Protein AF-A0A970BA41-F1 (afdb_monomer)

Structure (mmCIF, N/CA/C/O backbone):
data_AF-A0A970BA41-F1
#
_entry.id   AF-A0A970BA41-F1
#
loop_
_atom_site.group_PDB
_atom_site.id
_atom_site.type_symbol
_atom_site.label_atom_id
_atom_site.label_alt_id
_atom_site.label_comp_id
_atom_site.label_asym_id
_atom_site.label_entity_id
_atom_site.label_seq_id
_atom_site.pdbx_PDB_ins_code
_atom_site.Cartn_x
_atom_site.Cartn_y
_atom_site.Cartn_z
_atom_site.occupancy
_atom_site.B_iso_or_equiv
_atom_site.auth_seq_id
_atom_site.auth_comp_id
_atom_site.auth_asym_id
_atom_site.auth_atom_id
_atom_site.pdbx_PDB_model_num
ATOM 1 N N . MET A 1 1 ? 24.033 13.417 10.253 1.00 39.09 1 MET A N 1
ATOM 2 C CA . MET A 1 1 ? 24.194 12.067 9.673 1.00 39.09 1 MET A CA 1
ATOM 3 C C . MET A 1 1 ? 23.561 12.113 8.289 1.00 39.09 1 MET A C 1
ATOM 5 O O . MET A 1 1 ? 22.342 12.139 8.193 1.00 39.09 1 MET A O 1
ATOM 9 N N . THR A 1 2 ? 24.361 12.306 7.242 1.00 48.25 2 THR A N 1
ATOM 10 C CA . THR A 1 2 ? 23.870 12.570 5.878 1.00 48.25 2 THR A CA 1
ATOM 11 C C . THR A 1 2 ? 23.900 11.256 5.105 1.00 48.25 2 THR A C 1
ATOM 13 O O . THR A 1 2 ? 24.976 10.711 4.879 1.00 48.25 2 THR A O 1
ATOM 16 N N . PHE A 1 3 ? 22.737 10.706 4.759 1.00 51.94 3 PHE A N 1
ATOM 17 C CA . PHE A 1 3 ? 22.654 9.505 3.925 1.00 51.94 3 PHE A CA 1
ATOM 18 C C . PHE A 1 3 ? 23.147 9.856 2.510 1.00 51.94 3 PHE A C 1
ATOM 20 O O . PHE A 1 3 ? 22.643 10.823 1.933 1.00 51.94 3 PHE A O 1
ATOM 27 N N . PRO A 1 4 ? 24.135 9.144 1.940 1.00 50.88 4 PRO A N 1
ATOM 28 C CA . PRO A 1 4 ? 24.649 9.469 0.617 1.00 50.88 4 PRO A CA 1
ATOM 29 C C . PRO A 1 4 ? 23.583 9.149 -0.442 1.00 50.88 4 PRO A C 1
ATOM 31 O O . PRO A 1 4 ? 23.343 7.994 -0.782 1.00 50.88 4 PRO A O 1
ATOM 34 N N . LEU A 1 5 ? 22.934 10.193 -0.967 1.00 56.00 5 LEU A N 1
ATOM 35 C CA . LEU A 1 5 ? 21.938 10.116 -2.048 1.00 56.00 5 LEU A CA 1
ATOM 36 C C . LEU A 1 5 ? 22.516 9.580 -3.371 1.00 56.00 5 LEU A C 1
ATOM 38 O O . LEU A 1 5 ? 21.761 9.171 -4.251 1.00 56.00 5 LEU 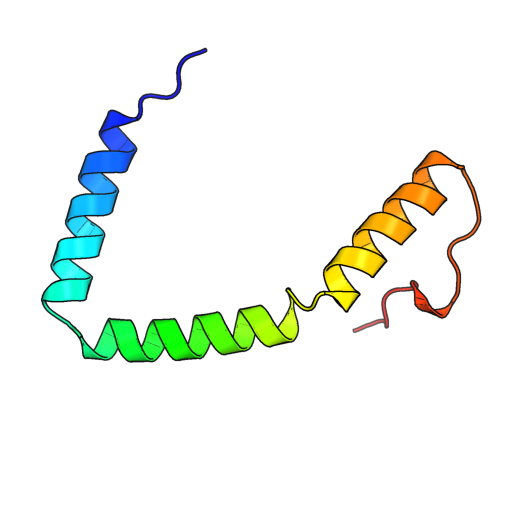A O 1
ATOM 42 N N . THR A 1 6 ? 23.842 9.572 -3.517 1.00 59.66 6 THR A N 1
ATOM 43 C CA . THR A 1 6 ? 24.552 9.188 -4.745 1.00 59.66 6 THR A CA 1
ATOM 44 C C . THR A 1 6 ? 24.330 7.723 -5.111 1.00 59.66 6 THR A C 1
ATOM 46 O O . THR A 1 6 ? 23.959 7.434 -6.244 1.00 59.66 6 THR A O 1
ATOM 49 N N . SER A 1 7 ? 24.414 6.804 -4.143 1.00 62.69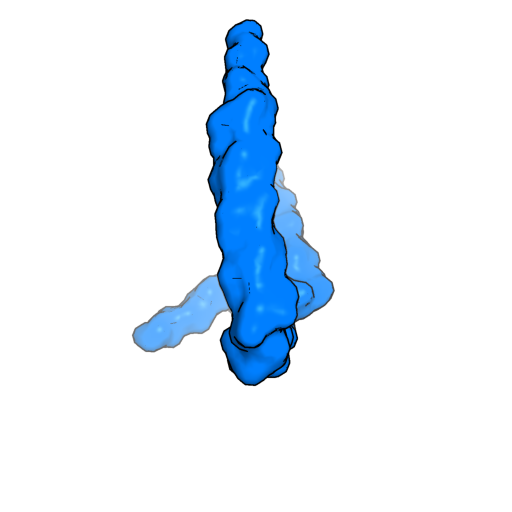 7 SER A N 1
ATOM 50 C CA . SER A 1 7 ? 24.148 5.378 -4.387 1.00 62.69 7 SER A CA 1
ATOM 51 C C . SER A 1 7 ? 22.695 5.110 -4.795 1.00 62.69 7 SER A C 1
ATOM 53 O O . SER A 1 7 ? 22.419 4.178 -5.550 1.00 62.69 7 SER A O 1
ATOM 55 N N . GLY A 1 8 ? 21.757 5.934 -4.318 1.00 68.88 8 GLY A N 1
ATOM 56 C CA . GLY A 1 8 ? 20.343 5.836 -4.679 1.00 68.88 8 GLY A CA 1
ATOM 57 C C . GLY A 1 8 ? 20.068 6.286 -6.114 1.00 68.88 8 GLY A C 1
ATOM 58 O O . GLY A 1 8 ? 19.289 5.642 -6.813 1.00 68.88 8 GLY A O 1
ATOM 59 N N . ALA A 1 9 ? 20.731 7.351 -6.570 1.00 76.25 9 ALA A N 1
ATOM 60 C CA . ALA A 1 9 ? 20.542 7.900 -7.911 1.00 76.25 9 ALA A CA 1
ATOM 61 C C . ALA A 1 9 ? 21.039 6.950 -9.014 1.00 76.25 9 ALA A C 1
ATOM 63 O O . ALA A 1 9 ? 20.317 6.707 -9.984 1.00 76.25 9 ALA A O 1
ATOM 64 N N . ASP A 1 10 ? 22.225 6.360 -8.844 1.00 80.12 10 ASP A N 1
ATOM 65 C CA . ASP A 1 10 ? 22.784 5.417 -9.822 1.00 80.12 10 ASP A CA 1
ATOM 66 C C . ASP A 1 10 ? 21.986 4.107 -9.871 1.00 80.12 10 ASP A C 1
ATOM 68 O O . ASP A 1 10 ? 21.671 3.601 -10.953 1.00 80.12 10 ASP A O 1
ATOM 72 N N . SER A 1 11 ? 21.558 3.609 -8.706 1.00 79.31 11 SER A N 1
ATOM 73 C CA . SER A 1 11 ? 20.695 2.425 -8.614 1.00 79.31 11 SER A CA 1
ATOM 74 C C . SER A 1 11 ? 19.329 2.664 -9.268 1.00 79.31 11 SER A C 1
ATOM 76 O O . SER A 1 11 ? 18.828 1.813 -10.003 1.00 79.31 11 SER A O 1
ATOM 78 N N . LEU A 1 12 ? 18.731 3.843 -9.058 1.00 83.56 12 LEU A N 1
ATOM 79 C CA . LEU A 1 12 ? 17.461 4.214 -9.683 1.00 83.56 12 LEU A CA 1
ATOM 80 C C . LEU A 1 12 ? 17.595 4.312 -11.205 1.00 83.56 12 LEU A C 1
ATOM 82 O O . LEU A 1 12 ? 16.723 3.835 -11.929 1.00 83.56 12 LEU A O 1
ATOM 86 N N . ARG A 1 13 ? 18.693 4.898 -11.696 1.00 86.62 13 ARG A N 1
ATOM 87 C CA . ARG A 1 13 ? 18.970 5.004 -13.131 1.00 86.62 13 ARG A CA 1
ATOM 88 C C . ARG A 1 13 ? 19.035 3.627 -13.787 1.00 86.62 13 ARG A C 1
ATOM 90 O O . ARG A 1 13 ? 18.431 3.438 -14.839 1.00 86.62 13 ARG A O 1
ATOM 97 N N . GLN A 1 14 ? 19.720 2.669 -13.166 1.00 86.31 14 GLN A N 1
ATOM 98 C CA . GLN A 1 14 ? 19.818 1.307 -13.691 1.00 86.31 14 GLN A CA 1
ATOM 99 C C . GLN A 1 14 ? 18.443 0.629 -13.781 1.00 86.31 14 GLN A C 1
ATOM 101 O O . GLN A 1 14 ? 18.116 0.037 -14.809 1.00 86.31 14 GLN A O 1
ATOM 106 N N . ILE A 1 15 ? 17.614 0.773 -12.742 1.00 86.31 15 ILE A N 1
ATOM 107 C CA . ILE A 1 15 ? 16.248 0.232 -12.715 1.00 86.31 15 ILE A CA 1
ATOM 108 C C . ILE A 1 15 ? 15.380 0.896 -13.791 1.00 86.31 15 ILE A C 1
ATOM 110 O O . ILE A 1 15 ? 14.658 0.211 -14.511 1.00 86.31 15 ILE A O 1
ATOM 114 N N . LEU A 1 16 ? 15.466 2.220 -13.946 1.00 86.00 16 LEU A N 1
ATOM 115 C CA . LEU A 1 16 ? 14.719 2.950 -14.972 1.00 86.00 16 LEU A CA 1
ATOM 116 C C . LEU A 1 16 ? 15.121 2.520 -16.385 1.00 86.00 16 LEU A C 1
ATOM 118 O O . LEU A 1 16 ? 14.244 2.329 -17.220 1.00 86.00 16 LEU A O 1
ATOM 122 N N . CYS A 1 17 ? 16.413 2.323 -16.657 1.00 89.00 17 CYS A N 1
ATOM 123 C CA . CYS A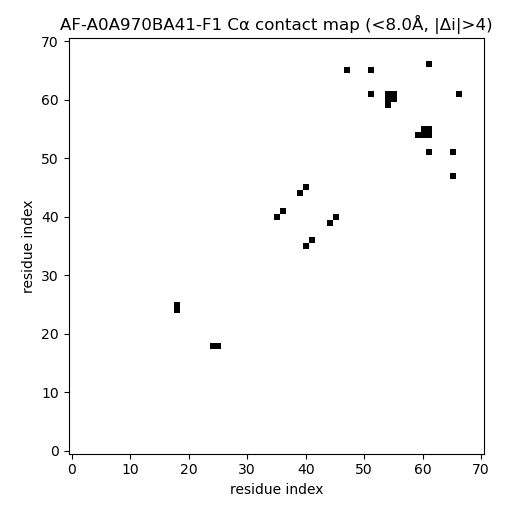 1 17 ? 16.868 1.823 -17.954 1.00 89.00 17 CYS A CA 1
ATOM 124 C C . CYS A 1 17 ? 16.313 0.421 -18.266 1.00 89.00 17 CYS A C 1
ATOM 126 O O . CYS A 1 17 ? 15.847 0.207 -19.383 1.00 89.00 17 CYS A O 1
ATOM 128 N N . ASP A 1 18 ? 16.297 -0.502 -17.295 1.00 87.62 18 ASP A N 1
ATOM 129 C CA . ASP A 1 18 ? 15.706 -1.841 -17.472 1.00 87.62 18 ASP A CA 1
ATOM 130 C C . ASP A 1 18 ? 14.189 -1.771 -17.718 1.00 87.62 18 ASP A C 1
ATOM 132 O O . ASP A 1 18 ? 13.669 -2.426 -18.619 1.00 87.62 18 ASP A O 1
ATOM 136 N N . LEU A 1 19 ? 13.474 -0.924 -16.972 1.00 86.31 19 LEU A N 1
ATOM 137 C CA . LEU A 1 19 ? 12.028 -0.741 -17.134 1.00 86.31 19 LEU A CA 1
ATOM 138 C C . LEU A 1 19 ? 11.655 -0.080 -18.468 1.00 86.31 19 LEU A C 1
ATOM 140 O O . LEU A 1 19 ? 10.621 -0.413 -19.043 1.00 86.31 19 LEU A O 1
ATOM 144 N N . LEU A 1 20 ? 12.484 0.839 -18.971 1.00 89.00 20 LEU A N 1
ATOM 145 C CA . LEU A 1 20 ? 12.292 1.459 -20.285 1.00 89.00 20 LEU A CA 1
ATOM 146 C C . LEU A 1 20 ? 12.581 0.479 -21.430 1.00 89.00 20 LEU A C 1
ATOM 148 O O . LEU A 1 20 ? 11.913 0.540 -22.459 1.00 89.00 20 LEU A O 1
ATOM 152 N N . ALA A 1 21 ? 13.547 -0.428 -21.252 1.00 91.44 21 ALA A N 1
ATOM 153 C CA . ALA A 1 21 ? 13.865 -1.471 -22.227 1.00 91.44 21 ALA A CA 1
ATOM 154 C C . ALA A 1 21 ? 12.822 -2.606 -22.258 1.00 91.44 21 ALA A C 1
ATOM 156 O O . ALA A 1 21 ? 12.650 -3.249 -23.293 1.00 91.44 21 ALA A O 1
ATOM 157 N N . HIS A 1 22 ? 12.113 -2.836 -21.147 1.00 89.31 22 HIS A N 1
ATOM 158 C CA . HIS A 1 22 ? 11.158 -3.934 -20.974 1.00 89.31 22 HIS A CA 1
ATOM 159 C C . HIS A 1 22 ? 9.780 -3.432 -20.495 1.00 89.31 22 HIS A C 1
ATOM 161 O O . HIS A 1 22 ? 9.441 -3.545 -19.309 1.00 89.31 22 HIS A O 1
ATOM 167 N N . PRO A 1 23 ? 8.948 -2.875 -21.396 1.00 85.62 23 PRO A N 1
ATOM 168 C CA . PRO A 1 23 ? 7.646 -2.302 -21.036 1.00 85.62 23 PRO A CA 1
ATOM 169 C C . PRO A 1 23 ? 6.637 -3.343 -20.510 1.00 85.62 23 PRO A C 1
ATOM 171 O O . PRO A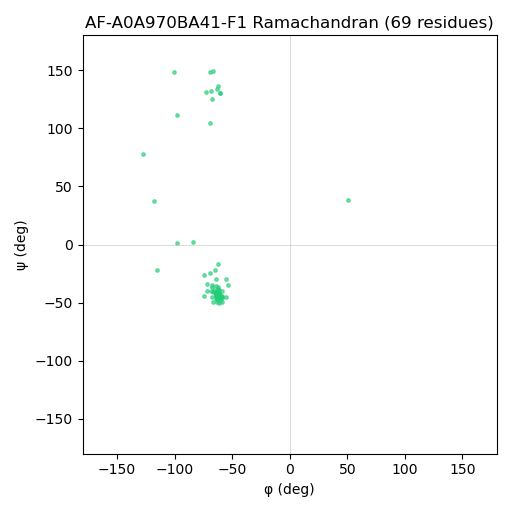 1 23 ? 5.714 -3.007 -19.767 1.00 85.62 23 PRO A O 1
ATOM 174 N N . ASP A 1 24 ? 6.825 -4.619 -20.838 1.00 89.75 24 ASP A N 1
ATOM 175 C CA . ASP A 1 24 ? 6.073 -5.756 -20.302 1.00 89.75 24 ASP A CA 1
ATOM 176 C C . ASP A 1 24 ? 6.259 -5.921 -18.779 1.00 89.75 24 ASP A C 1
ATOM 178 O O . ASP A 1 24 ? 5.286 -6.16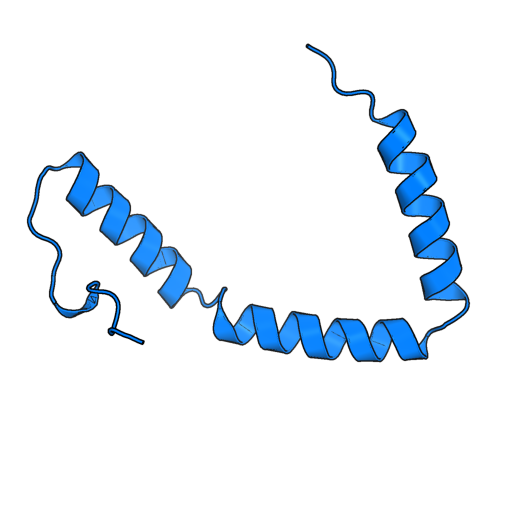0 -18.048 1.00 89.75 24 ASP A O 1
ATOM 182 N N . LYS A 1 25 ? 7.478 -5.687 -18.267 1.00 87.12 25 LYS A N 1
ATOM 183 C CA . LYS A 1 25 ? 7.758 -5.677 -16.822 1.00 87.12 25 LYS A CA 1
ATOM 184 C C . LYS A 1 25 ? 6.997 -4.554 -16.126 1.00 87.12 25 LYS A C 1
ATOM 186 O O . LYS A 1 25 ? 6.431 -4.772 -15.057 1.00 87.12 25 LYS A O 1
ATOM 191 N N . VAL A 1 26 ? 6.916 -3.373 -16.744 1.00 85.44 26 VAL A N 1
ATOM 192 C CA . VAL A 1 26 ? 6.168 -2.225 -16.200 1.00 85.44 26 VAL A CA 1
ATOM 193 C C . VAL A 1 26 ? 4.690 -2.566 -16.050 1.00 85.44 26 VAL A C 1
ATOM 195 O O . VAL A 1 26 ? 4.101 -2.300 -15.002 1.00 85.44 26 VAL A O 1
ATOM 198 N N . GLN A 1 27 ? 4.088 -3.190 -17.063 1.00 85.62 27 GLN A N 1
ATOM 199 C CA . GLN A 1 27 ? 2.680 -3.576 -17.009 1.00 85.62 27 GLN A CA 1
ATOM 200 C C . GLN A 1 27 ? 2.417 -4.625 -15.918 1.00 85.62 27 GLN A C 1
ATOM 202 O O . GLN A 1 27 ? 1.453 -4.498 -15.160 1.00 85.62 27 GLN A O 1
ATOM 207 N N . THR A 1 28 ? 3.307 -5.609 -15.785 1.00 88.19 28 THR A N 1
ATOM 208 C CA . THR A 1 28 ? 3.235 -6.641 -14.739 1.00 88.19 28 THR A CA 1
ATOM 209 C C . THR A 1 28 ? 3.361 -6.029 -13.342 1.00 88.19 28 THR A C 1
ATOM 211 O O . THR A 1 28 ? 2.519 -6.254 -12.470 1.00 88.19 28 THR A O 1
ATOM 214 N N . TYR A 1 29 ? 4.367 -5.179 -13.123 1.00 86.56 29 TYR A N 1
ATOM 215 C CA . TYR A 1 29 ? 4.565 -4.501 -11.843 1.00 86.56 29 TYR A CA 1
ATOM 216 C C . TYR A 1 29 ? 3.428 -3.547 -11.507 1.00 86.56 29 TYR A C 1
ATOM 218 O O . TYR A 1 29 ? 3.027 -3.472 -10.348 1.00 86.56 29 TYR A O 1
ATOM 226 N N . LYS A 1 30 ? 2.850 -2.870 -12.500 1.00 83.88 30 LYS A N 1
ATOM 227 C CA . LYS A 1 30 ? 1.671 -2.023 -12.309 1.00 83.88 30 LYS A CA 1
ATOM 228 C C . LYS A 1 30 ? 0.486 -2.829 -11.782 1.00 83.88 30 LYS A C 1
ATOM 230 O O . LYS A 1 30 ? -0.150 -2.396 -10.825 1.00 83.88 30 LYS A O 1
ATOM 235 N N . GLN A 1 31 ? 0.205 -3.996 -12.360 1.00 88.44 31 GLN A N 1
ATOM 236 C CA . GLN A 1 31 ? -0.882 -4.864 -11.900 1.00 88.44 31 GLN A CA 1
ATOM 237 C C . GLN A 1 31 ? -0.642 -5.361 -10.469 1.00 88.44 31 GLN A C 1
ATOM 239 O O . GLN A 1 31 ? -1.525 -5.237 -9.620 1.00 88.44 31 GLN A O 1
ATOM 244 N N . LEU A 1 32 ? 0.570 -5.834 -10.170 1.00 87.75 32 LEU A N 1
ATOM 245 C CA . LEU A 1 32 ? 0.941 -6.299 -8.830 1.00 87.75 32 LEU A CA 1
ATOM 246 C C . LEU A 1 32 ? 0.885 -5.175 -7.788 1.00 87.75 32 LEU A C 1
ATOM 248 O O . LEU A 1 32 ? 0.374 -5.370 -6.684 1.00 87.75 32 LEU A O 1
ATOM 252 N N . ALA A 1 33 ? 1.373 -3.983 -8.136 1.00 83.88 33 ALA A N 1
ATOM 253 C CA . ALA A 1 33 ? 1.323 -2.812 -7.271 1.00 83.88 33 ALA A CA 1
ATOM 254 C C . ALA A 1 33 ? -0.122 -2.378 -7.005 1.00 83.88 33 ALA A C 1
ATOM 256 O O . ALA A 1 33 ? -0.473 -2.111 -5.861 1.00 83.88 33 ALA A O 1
ATOM 257 N N . GLN A 1 34 ? -0.980 -2.365 -8.029 1.00 83.00 34 GLN A N 1
ATOM 258 C CA . GLN A 1 34 ? -2.403 -2.063 -7.869 1.00 83.00 34 GLN A CA 1
ATOM 259 C C . GLN A 1 34 ? -3.116 -3.098 -6.996 1.00 83.00 34 GLN A C 1
ATOM 261 O O . GLN A 1 34 ? -3.922 -2.720 -6.148 1.00 83.00 34 GLN A O 1
ATOM 266 N N . GLN A 1 35 ? -2.813 -4.385 -7.170 1.00 85.38 35 GLN A N 1
ATOM 267 C CA . GLN A 1 35 ? -3.372 -5.446 -6.337 1.00 85.38 35 GLN A CA 1
ATOM 268 C C . GLN A 1 35 ? -2.959 -5.260 -4.874 1.00 85.38 35 GLN A C 1
ATOM 270 O O . GLN A 1 35 ? -3.821 -5.193 -4.005 1.00 85.38 35 GLN A O 1
ATOM 275 N N . ARG A 1 36 ? -1.663 -5.065 -4.601 1.00 81.81 36 ARG A N 1
ATOM 276 C CA . ARG A 1 36 ? -1.164 -4.802 -3.241 1.00 81.81 36 ARG A CA 1
ATOM 277 C C . ARG A 1 36 ? -1.735 -3.520 -2.641 1.00 81.81 36 ARG A C 1
ATOM 279 O O . ARG A 1 36 ? -2.110 -3.522 -1.473 1.00 81.81 36 ARG A O 1
ATOM 286 N N . ALA A 1 37 ? -1.834 -2.447 -3.424 1.00 80.69 37 ALA A N 1
ATOM 287 C CA . ALA A 1 37 ? -2.430 -1.185 -2.992 1.00 80.69 37 ALA A CA 1
ATOM 288 C C . ALA A 1 37 ? -3.884 -1.371 -2.548 1.00 80.69 37 ALA A C 1
ATOM 290 O O . ALA A 1 37 ? -4.267 -0.893 -1.484 1.00 80.69 37 ALA A O 1
ATOM 291 N N . ARG A 1 38 ? -4.677 -2.124 -3.318 1.00 79.94 38 ARG A N 1
ATOM 292 C CA . ARG A 1 38 ? -6.064 -2.445 -2.960 1.00 79.94 38 ARG A CA 1
ATOM 293 C C . ARG A 1 38 ? -6.161 -3.313 -1.708 1.00 79.94 38 ARG A C 1
ATOM 295 O O . ARG A 1 38 ? -7.062 -3.091 -0.908 1.00 79.94 38 ARG A O 1
ATOM 302 N N . THR A 1 39 ? -5.253 -4.273 -1.542 1.00 77.25 39 THR A N 1
ATOM 303 C CA . THR A 1 39 ? -5.277 -5.201 -0.404 1.00 77.25 39 THR A CA 1
ATOM 304 C C . THR A 1 39 ? -4.827 -4.547 0.902 1.00 77.25 39 THR A C 1
ATOM 306 O O . THR A 1 39 ? -5.460 -4.758 1.929 1.00 77.25 39 THR A O 1
ATOM 309 N N . TYR A 1 40 ? -3.751 -3.757 0.880 1.00 72.31 40 TYR A N 1
ATOM 310 C CA . TYR A 1 40 ? -3.066 -3.316 2.105 1.00 72.31 40 TYR A CA 1
ATOM 311 C C . TYR A 1 40 ? -3.124 -1.809 2.359 1.00 72.31 40 TYR A C 1
ATOM 313 O O . TYR A 1 40 ? -2.958 -1.380 3.496 1.00 72.31 40 TYR A O 1
ATOM 321 N N . TYR A 1 41 ? -3.361 -1.001 1.326 1.00 68.06 41 TYR A N 1
ATOM 322 C CA . TYR A 1 41 ? -3.326 0.462 1.407 1.00 68.06 41 TYR A CA 1
ATOM 323 C C . TYR A 1 41 ? -4.691 1.078 1.092 1.00 68.06 41 TYR A C 1
ATOM 325 O O . TYR A 1 41 ? -4.792 2.124 0.448 1.00 68.06 41 TYR A O 1
ATOM 333 N N . SER A 1 42 ? -5.764 0.424 1.540 1.00 76.75 42 SER A N 1
ATOM 334 C CA . SER A 1 42 ? -7.077 1.056 1.556 1.00 76.75 42 SER A CA 1
ATOM 335 C C . SER A 1 42 ? -7.096 2.161 2.615 1.00 76.75 42 SER A C 1
ATOM 337 O O . SER A 1 42 ? -6.440 2.059 3.653 1.00 76.75 42 SER A O 1
ATOM 339 N N . TRP A 1 43 ? -7.873 3.219 2.374 1.00 75.44 43 TRP A N 1
ATOM 340 C CA . TRP A 1 43 ? -8.074 4.275 3.374 1.00 75.44 43 TRP A CA 1
ATOM 341 C C . TRP A 1 43 ? -8.551 3.698 4.715 1.00 75.44 43 TRP A C 1
ATOM 343 O O . TRP A 1 43 ? -8.108 4.155 5.761 1.00 75.44 43 TRP A O 1
ATOM 353 N N . ALA A 1 44 ? -9.365 2.638 4.679 1.00 78.81 44 ALA A N 1
ATOM 354 C CA . ALA A 1 44 ? -9.794 1.911 5.870 1.00 78.81 44 ALA A CA 1
ATOM 355 C C . ALA A 1 44 ? -8.611 1.307 6.646 1.00 78.81 44 ALA A C 1
ATOM 357 O O . ALA A 1 44 ? -8.504 1.537 7.842 1.00 78.81 44 ALA A O 1
ATOM 358 N N . ALA A 1 45 ? -7.672 0.629 5.976 1.00 79.75 45 ALA A N 1
ATOM 359 C CA . ALA A 1 45 ? -6.499 0.048 6.636 1.00 79.75 45 ALA A CA 1
ATOM 360 C C . ALA A 1 45 ? -5.598 1.113 7.288 1.00 79.75 45 ALA A C 1
ATOM 362 O O . ALA A 1 45 ? -5.043 0.891 8.365 1.00 79.75 45 ALA A O 1
ATOM 363 N N . VAL A 1 46 ? -5.467 2.282 6.651 1.00 82.06 46 VAL A N 1
ATOM 364 C CA . VAL A 1 46 ? -4.724 3.415 7.220 1.00 82.06 46 VAL A CA 1
ATOM 365 C C . VAL A 1 46 ? -5.443 3.956 8.454 1.00 82.06 46 VAL A C 1
ATOM 367 O O . VAL A 1 46 ? -4.815 4.108 9.500 1.00 82.06 46 VAL A O 1
ATOM 370 N N . THR A 1 47 ? -6.749 4.209 8.362 1.00 86.00 47 THR A N 1
ATOM 371 C CA . THR A 1 47 ? -7.553 4.684 9.494 1.00 86.00 47 THR A CA 1
ATOM 372 C C . THR A 1 47 ? -7.507 3.703 10.662 1.00 86.00 47 THR A C 1
ATOM 374 O O . THR A 1 47 ? -7.209 4.121 11.777 1.00 86.00 47 THR A O 1
ATOM 377 N N . ASP A 1 48 ? -7.669 2.405 10.409 1.00 85.31 48 ASP A N 1
ATOM 378 C CA . ASP A 1 48 ? -7.597 1.359 11.431 1.00 85.31 48 ASP A CA 1
ATOM 379 C C . ASP A 1 48 ? -6.234 1.358 12.145 1.00 85.31 48 ASP A C 1
ATOM 381 O O . ASP A 1 48 ? -6.164 1.211 13.366 1.00 85.31 48 ASP A O 1
ATOM 385 N N . ALA A 1 49 ? -5.130 1.562 11.415 1.00 86.00 49 ALA A N 1
ATOM 386 C CA . ALA A 1 49 ? -3.794 1.655 12.0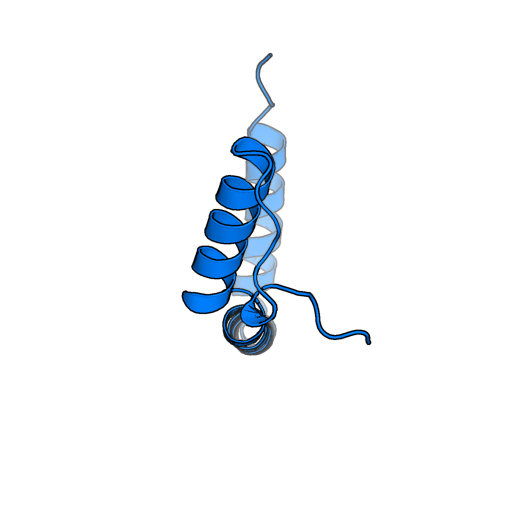06 1.00 86.00 49 ALA A CA 1
ATOM 387 C C . ALA A 1 49 ? -3.639 2.888 12.916 1.00 86.00 49 ALA A C 1
ATOM 389 O O . ALA A 1 49 ? -3.069 2.782 14.005 1.00 86.00 49 ALA A O 1
ATOM 390 N N . TYR A 1 50 ? -4.178 4.039 12.505 1.00 90.25 50 TYR A N 1
ATOM 391 C CA . TYR A 1 50 ? -4.196 5.248 13.332 1.00 90.25 50 TYR A CA 1
ATOM 392 C C . TYR A 1 50 ? -5.090 5.093 14.566 1.00 90.25 50 TYR A C 1
ATOM 394 O O . TYR A 1 50 ? -4.700 5.501 15.660 1.00 90.25 50 TYR A O 1
ATOM 402 N N . GLU A 1 51 ? -6.261 4.471 14.427 1.00 89.06 51 GLU A N 1
ATOM 403 C CA . GLU A 1 51 ? -7.154 4.197 15.552 1.00 89.06 51 GLU A CA 1
ATOM 404 C C . GLU A 1 51 ? -6.487 3.257 16.560 1.00 89.06 51 GLU A C 1
ATOM 406 O O . GLU A 1 51 ? -6.470 3.548 17.755 1.00 89.06 51 GLU A O 1
ATOM 411 N N . ARG A 1 52 ? -5.844 2.176 16.100 1.00 89.31 52 ARG A N 1
ATOM 412 C CA . ARG A 1 52 ? -5.061 1.280 16.969 1.00 89.31 52 ARG A CA 1
ATOM 413 C C . ARG A 1 52 ? -3.990 2.037 17.752 1.00 89.31 52 ARG A C 1
ATOM 415 O O . ARG A 1 52 ? -3.874 1.832 18.960 1.00 89.31 52 ARG A O 1
ATOM 422 N N . LEU A 1 53 ? -3.254 2.933 17.091 1.00 90.25 53 LEU A N 1
ATOM 423 C CA . LEU A 1 53 ? -2.262 3.780 17.751 1.00 90.25 53 LEU A CA 1
ATOM 424 C C . LEU A 1 53 ? -2.910 4.678 18.814 1.00 90.25 53 LEU A C 1
ATOM 426 O O . LEU A 1 53 ? -2.390 4.779 19.921 1.00 90.25 53 LEU A O 1
ATOM 430 N N . PHE A 1 54 ? -4.057 5.290 18.516 1.00 91.50 54 PHE A N 1
ATOM 431 C CA . PHE A 1 54 ? -4.803 6.097 19.482 1.00 91.50 54 PHE A CA 1
ATOM 432 C C . PHE A 1 54 ? -5.195 5.285 20.725 1.00 91.50 54 PHE A C 1
ATOM 434 O O . PHE A 1 54 ? -4.916 5.707 21.848 1.00 91.50 54 PHE A O 1
ATOM 441 N N . TYR A 1 55 ? -5.788 4.100 20.543 1.00 90.56 55 TYR A N 1
ATOM 442 C CA . TYR A 1 55 ? -6.168 3.229 21.659 1.00 90.56 55 TYR A CA 1
ATOM 443 C C . TYR A 1 55 ? -4.948 2.789 22.480 1.00 90.56 55 TYR A C 1
ATOM 445 O O . TYR A 1 55 ? -5.013 2.794 23.710 1.00 90.56 55 TYR A O 1
ATOM 453 N N . GLN A 1 56 ? -3.825 2.490 21.820 1.00 90.25 56 GLN A N 1
ATOM 454 C CA . GLN A 1 56 ? -2.569 2.131 22.475 1.00 90.25 56 GLN A CA 1
ATOM 455 C C . GLN A 1 56 ? -1.993 3.287 23.306 1.00 90.25 56 GLN A C 1
ATOM 457 O O . GLN A 1 56 ? -1.625 3.083 24.459 1.00 90.25 56 GLN A O 1
ATOM 462 N N . VAL A 1 57 ? -1.937 4.501 22.752 1.00 93.44 57 VAL A N 1
ATOM 463 C CA . VAL A 1 57 ? -1.402 5.687 23.445 1.00 93.44 57 VAL A CA 1
ATOM 464 C C . VAL A 1 57 ? -2.296 6.105 24.613 1.00 93.44 57 VAL A C 1
ATOM 466 O O . VAL A 1 57 ? -1.801 6.525 25.655 1.00 93.44 57 VAL A O 1
ATOM 469 N N . CYS A 1 58 ? -3.615 5.968 24.472 1.00 92.81 58 CYS A N 1
ATOM 470 C CA . CYS A 1 58 ? -4.567 6.283 25.534 1.00 92.81 58 CYS A CA 1
ATOM 471 C C . CYS A 1 58 ? -4.773 5.144 26.550 1.00 92.81 58 CYS A C 1
ATOM 473 O O . CYS A 1 58 ? -5.614 5.299 27.436 1.00 92.81 58 CYS A O 1
ATOM 475 N N . SER A 1 59 ? -4.064 4.014 26.423 1.00 89.00 59 SER A N 1
ATOM 476 C CA . SER A 1 59 ? -4.241 2.812 27.257 1.00 89.00 59 SER A CA 1
ATOM 477 C C . SER A 1 59 ? -5.702 2.349 27.344 1.00 89.00 59 SER A C 1
ATOM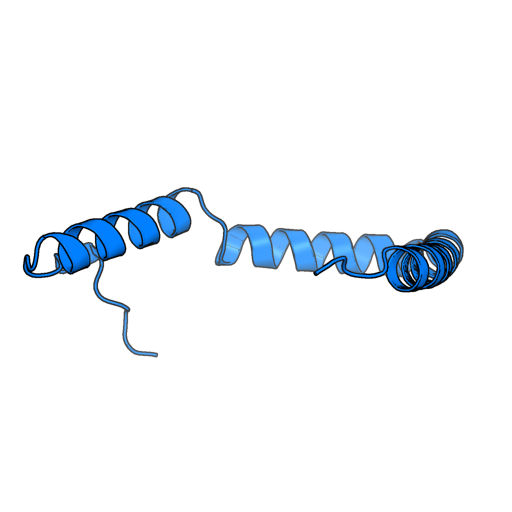 479 O O . SER A 1 59 ? -6.186 1.937 28.400 1.00 89.00 59 SER A O 1
ATOM 481 N N . ARG A 1 60 ? -6.435 2.457 26.232 1.00 85.69 60 ARG A N 1
ATOM 482 C CA . ARG A 1 60 ? -7.843 2.063 26.123 1.00 85.69 60 ARG A CA 1
ATOM 483 C C . ARG A 1 60 ? -7.960 0.694 25.446 1.00 85.69 60 ARG A C 1
ATOM 485 O O . ARG A 1 60 ? -7.146 0.373 24.583 1.00 85.69 60 ARG A O 1
ATOM 492 N N . PRO A 1 61 ? -8.980 -0.109 25.793 1.00 86.44 61 PRO A N 1
ATOM 493 C CA . PRO A 1 61 ? -9.198 -1.395 25.142 1.00 86.44 61 PRO A CA 1
ATOM 494 C C . PRO A 1 61 ? -9.494 -1.203 23.650 1.00 86.44 61 PRO A C 1
ATOM 496 O O . PRO A 1 61 ? -10.271 -0.322 23.274 1.00 86.44 61 PRO A O 1
ATOM 499 N N . LEU A 1 62 ? -8.881 -2.041 22.810 1.00 86.94 62 LEU A N 1
ATOM 500 C CA . LEU A 1 62 ? -9.137 -2.050 21.373 1.00 86.94 62 LEU A CA 1
ATOM 501 C C . LEU A 1 62 ? -10.562 -2.555 21.088 1.00 86.94 62 LEU A C 1
ATOM 503 O O . LEU A 1 62 ? -10.955 -3.598 21.615 1.00 86.94 62 LEU A O 1
ATOM 507 N N . PRO A 1 63 ? -11.340 -1.866 20.239 1.00 84.75 63 PRO A N 1
ATOM 508 C CA . PRO A 1 63 ? -12.649 -2.347 19.819 1.00 84.75 63 PRO A CA 1
ATOM 509 C C . PRO A 1 63 ? -12.531 -3.619 18.962 1.00 84.75 63 PRO A C 1
ATOM 511 O O . PRO A 1 63 ? -11.581 -3.787 18.197 1.00 84.75 63 PRO A O 1
ATOM 514 N N . VAL A 1 64 ? -13.549 -4.486 19.039 1.00 82.38 64 VAL A N 1
ATOM 515 C CA . VAL A 1 64 ? -13.616 -5.786 18.329 1.00 82.38 64 VAL A CA 1
ATOM 516 C C . VAL A 1 64 ? -13.445 -5.649 16.809 1.00 82.38 64 VAL A C 1
ATOM 518 O O . VAL A 1 64 ? -12.914 -6.530 16.145 1.00 82.38 64 VAL A O 1
ATOM 521 N N . ARG A 1 65 ? -13.853 -4.514 16.232 1.00 85.25 65 ARG A N 1
ATOM 522 C CA . ARG A 1 65 ? -13.678 -4.242 14.796 1.00 85.25 65 ARG A CA 1
ATOM 523 C C . ARG A 1 65 ? -12.224 -4.017 14.377 1.00 85.25 65 ARG A C 1
ATOM 525 O O . ARG A 1 65 ? -11.910 -4.226 13.216 1.00 85.25 65 ARG A O 1
ATOM 532 N N . LEU A 1 66 ? -11.361 -3.595 15.303 1.00 82.06 66 LEU A N 1
ATOM 533 C CA . LEU A 1 66 ? -9.941 -3.339 15.049 1.00 82.06 66 LEU A CA 1
ATOM 534 C C . LEU A 1 66 ? -9.054 -4.513 15.464 1.00 82.06 66 LEU A C 1
ATOM 536 O O . LEU A 1 66 ? -7.832 -4.421 15.339 1.00 82.06 66 LEU A O 1
ATOM 540 N N . THR A 1 67 ? -9.624 -5.607 15.966 1.00 77.56 67 THR A N 1
ATOM 541 C CA . THR A 1 67 ? -8.859 -6.809 16.306 1.00 77.56 67 THR A CA 1
ATOM 542 C C . THR A 1 67 ? -8.441 -7.505 15.006 1.00 77.56 67 THR A C 1
ATOM 544 O O . THR A 1 67 ? -9.273 -7.641 14.109 1.00 77.56 67 THR A O 1
ATOM 547 N N . PRO A 1 68 ? -7.165 -7.895 14.832 1.00 66.06 68 PRO A N 1
ATOM 548 C CA . PRO A 1 68 ? -6.775 -8.663 13.657 1.00 66.06 68 PRO A CA 1
ATOM 549 C C . PRO A 1 68 ? -7.563 -9.979 13.638 1.00 66.06 68 PRO A C 1
ATOM 551 O O . PRO A 1 68 ? -7.620 -10.669 14.657 1.00 66.06 68 PRO A O 1
ATOM 554 N N . LEU A 1 69 ? -8.186 -10.306 12.503 1.00 50.09 69 LEU A N 1
ATOM 555 C CA . LEU A 1 69 ? -8.729 -11.644 12.274 1.00 50.09 69 LEU A CA 1
ATOM 556 C C . LEU A 1 69 ? -7.548 -12.633 12.358 1.00 50.09 69 LEU A C 1
ATOM 558 O O . LEU A 1 69 ? -6.517 -12.342 11.748 1.00 50.09 69 LEU A O 1
ATOM 562 N N . PRO A 1 70 ? -7.638 -13.730 13.129 1.00 42.53 70 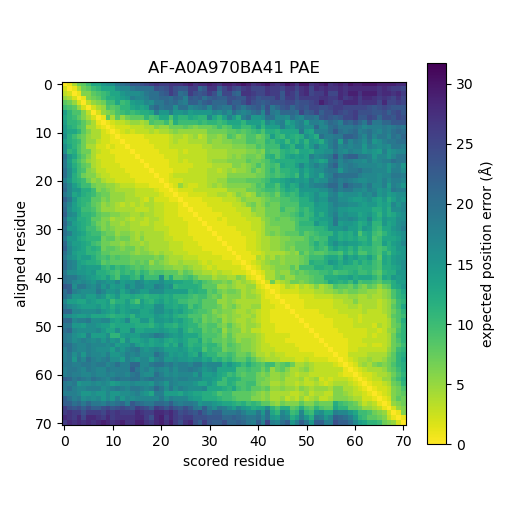PRO A N 1
ATOM 563 C CA . PRO A 1 70 ? -6.597 -14.751 13.111 1.00 42.53 70 PRO A CA 1
ATOM 564 C C . PRO A 1 70 ? -6.524 -15.370 11.706 1.00 42.53 70 PRO A C 1
ATOM 566 O O . PRO A 1 70 ? -7.573 -15.648 11.120 1.00 42.53 70 PRO A O 1
ATOM 569 N N . ASP A 1 71 ? -5.301 -15.518 11.184 1.00 43.91 71 ASP A N 1
ATOM 570 C CA . ASP A 1 71 ? -4.999 -16.278 9.958 1.00 43.91 71 ASP A CA 1
ATOM 571 C C . ASP A 1 71 ? -5.480 -17.738 10.058 1.00 43.91 71 ASP A C 1
ATOM 573 O O . ASP A 1 71 ? -5.382 -18.326 11.165 1.00 43.91 71 ASP A O 1
#

pLDDT: mean 79.51, std 13.22, range [39.09, 93.44]

Sequence (71 aa):
MTFPLTSGADSLRQILCDLLAHPDKVQTYKQLAQQRARTYYSWAAVTDAYERLFYQVCSRPLPVRLTPLPD

Solvent-accessible surface area (backbone atoms only — not comparable to full-atom values): 4327 Å² total; per-residue (Å²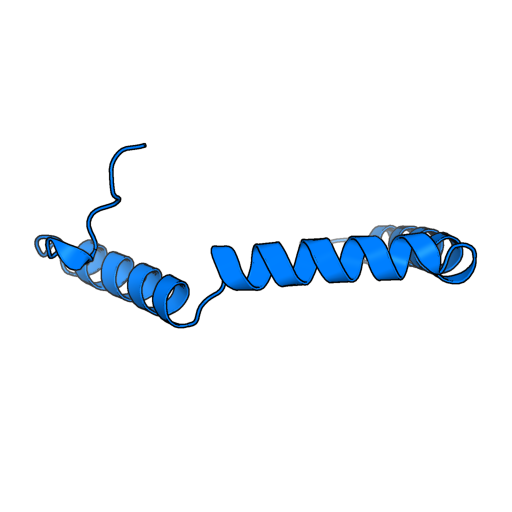): 139,81,78,74,62,64,68,54,52,59,53,48,50,54,52,49,53,53,41,71,77,34,58,69,57,49,55,52,49,50,52,52,49,52,51,50,39,65,74,66,64,34,72,63,53,53,50,50,53,52,51,52,48,50,27,62,74,66,74,42,85,77,56,79,87,74,52,80,78,83,131

Secondary structure (DSSP, 8-state):
----HHHHHHHHHHHHHHHHH-HHHHHHHHHHHHHHHHHH--HHHHHHHHHHHHHHHTTPPPPGGGSPPP-

Radius of gyration: 19.43 Å; Cα contacts (8 Å, |Δi|>4): 15; chains: 1; bounding box: 38×29×50 Å

Mean predicted aligned error: 10.84 Å

Foldseek 3Di:
DDDPCVVVVVVVVVVVVVCVVCVVVVVVVVVVVVVCCVVQVDPVNVVLVVVVVVCVVVVHDDDPVSDDDDD